Protein AF-A0A8T6SMQ5-F1 (afdb_monomer)

Nearest PDB structures (foldseek):
  8sev-assembly1_A  TM=4.549E-01  e=4.644E+00  Oryctolagus cuniculus
  7umz-assembly1_D  TM=4.324E-01  e=8.193E+00  Oryctolagus cuniculus
  4hvj-assembly1_A  TM=2.975E-01  e=5.352E+00  Mycobacterium tuberculosis H37Rv
  6skl-assembly1_X  TM=3.222E-01  e=7.632E+00  Saccharomyces cerevisiae S288C

Structure (mmCIF, N/CA/C/O backbone):
data_AF-A0A8T6SMQ5-F1
#
_entry.id   AF-A0A8T6SMQ5-F1
#
loop_
_atom_site.group_PDB
_atom_site.id
_atom_site.type_symbol
_atom_site.label_atom_id
_atom_site.label_alt_id
_atom_site.label_comp_id
_atom_site.label_asym_id
_atom_site.label_entity_id
_atom_site.label_seq_id
_atom_site.pdbx_PDB_ins_code
_atom_site.Cartn_x
_atom_site.Cartn_y
_atom_site.Cartn_z
_atom_site.occupancy
_atom_site.B_iso_or_equiv
_atom_site.auth_seq_id
_atom_site.auth_comp_id
_atom_site.auth_asym_id
_atom_site.auth_atom_id
_atom_site.pdbx_PDB_model_num
ATOM 1 N N . ARG A 1 1 ? -16.591 -11.316 -2.871 1.00 58.59 1 ARG A N 1
ATOM 2 C CA . ARG A 1 1 ? -15.171 -10.906 -2.789 1.00 58.59 1 ARG A CA 1
ATOM 3 C C . ARG A 1 1 ? -15.142 -9.397 -2.582 1.00 58.59 1 ARG A C 1
ATOM 5 O O . ARG A 1 1 ? -15.393 -8.683 -3.539 1.00 58.59 1 ARG A O 1
ATOM 12 N N . GLY A 1 2 ? -14.976 -8.941 -1.338 1.00 80.50 2 GLY A N 1
ATOM 13 C CA . GLY A 1 2 ? -14.920 -7.515 -0.971 1.00 80.50 2 GLY A CA 1
ATOM 14 C C . GLY A 1 2 ? -13.626 -7.115 -0.253 1.00 80.50 2 GLY A C 1
ATOM 15 O O . GLY A 1 2 ? -13.424 -5.935 -0.009 1.00 80.50 2 GLY A O 1
ATOM 16 N N . GLU A 1 3 ? -12.753 -8.084 0.039 1.00 87.31 3 GLU A N 1
ATOM 17 C CA . GLU A 1 3 ? -11.497 -7.903 0.782 1.00 87.31 3 GLU A CA 1
ATOM 18 C C . GLU A 1 3 ? -10.591 -6.858 0.130 1.00 87.31 3 GLU A C 1
ATOM 20 O O . GLU A 1 3 ? -10.238 -5.893 0.790 1.00 87.31 3 GLU A O 1
ATOM 25 N N . PHE A 1 4 ? -10.371 -6.924 -1.189 1.00 90.38 4 PHE A N 1
ATOM 26 C CA . PHE A 1 4 ? -9.569 -5.918 -1.898 1.00 90.38 4 PHE A CA 1
ATOM 27 C C . PHE A 1 4 ? -10.043 -4.472 -1.663 1.00 90.38 4 PHE A C 1
ATOM 29 O O . PHE A 1 4 ? -9.236 -3.593 -1.386 1.00 90.38 4 PHE A O 1
ATOM 36 N N . VAL A 1 5 ? -11.354 -4.215 -1.761 1.00 93.25 5 VAL A N 1
ATOM 37 C CA . VAL A 1 5 ? -11.906 -2.863 -1.566 1.00 93.25 5 VAL A CA 1
ATOM 38 C C . VAL A 1 5 ? -11.791 -2.441 -0.101 1.00 93.25 5 VAL A C 1
ATOM 40 O O . VAL A 1 5 ? -11.560 -1.269 0.181 1.00 93.25 5 VAL A O 1
ATOM 43 N N . THR A 1 6 ? -11.939 -3.375 0.835 1.00 93.38 6 THR A N 1
ATOM 44 C CA . THR A 1 6 ? -11.758 -3.106 2.265 1.00 93.38 6 THR A CA 1
ATOM 45 C C . THR A 1 6 ? -10.313 -2.726 2.575 1.00 93.38 6 THR A C 1
ATOM 47 O O . THR A 1 6 ? -10.089 -1.680 3.173 1.00 93.38 6 THR A O 1
ATOM 50 N N . GLU A 1 7 ? -9.343 -3.525 2.134 1.00 94.19 7 GLU A N 1
ATOM 51 C CA . GLU A 1 7 ? 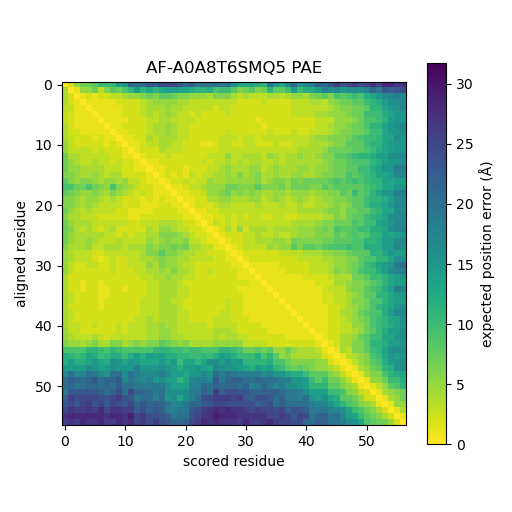-7.916 -3.286 2.383 1.00 94.19 7 GLU A CA 1
ATOM 52 C C . GLU A 1 7 ? -7.437 -1.992 1.714 1.00 94.19 7 GLU A C 1
ATOM 54 O O . GLU A 1 7 ? -6.798 -1.163 2.359 1.00 94.19 7 GLU A O 1
ATOM 59 N N . LEU A 1 8 ? -7.859 -1.745 0.466 1.00 92.94 8 LEU A N 1
ATOM 60 C CA . LEU A 1 8 ? -7.553 -0.513 -0.267 1.00 92.94 8 LEU A CA 1
ATOM 61 C C . LEU A 1 8 ? -8.021 0.753 0.465 1.00 92.94 8 LEU A C 1
ATOM 63 O O . LEU A 1 8 ? -7.340 1.771 0.421 1.00 92.94 8 LEU A O 1
ATOM 67 N N . ASN A 1 9 ? -9.187 0.708 1.114 1.00 92.88 9 ASN A N 1
ATOM 68 C CA . ASN A 1 9 ? -9.723 1.854 1.855 1.00 92.88 9 ASN A CA 1
ATOM 69 C C . ASN A 1 9 ? -9.071 2.040 3.235 1.00 92.88 9 ASN A C 1
ATOM 71 O O . ASN A 1 9 ? -9.230 3.097 3.848 1.00 92.88 9 ASN A O 1
ATOM 75 N N . VAL A 1 10 ? -8.399 1.011 3.752 1.00 93.19 10 VAL A N 1
ATOM 76 C CA . VAL A 1 10 ? -7.719 1.036 5.052 1.00 93.19 10 VAL A CA 1
ATOM 77 C C . VAL A 1 10 ? -6.279 1.528 4.914 1.00 93.19 10 VAL A C 1
ATOM 79 O O . VAL A 1 10 ? -5.802 2.229 5.811 1.00 93.19 10 VAL A O 1
ATOM 82 N N . GLU A 1 11 ? -5.618 1.184 3.807 1.00 92.69 11 GLU A N 1
ATOM 83 C CA . GLU A 1 11 ? -4.237 1.560 3.514 1.00 92.69 11 GLU A CA 1
ATOM 84 C C . GLU A 1 11 ? -4.044 3.084 3.487 1.00 92.69 11 GLU A C 1
ATOM 86 O O . GLU A 1 11 ? -4.877 3.832 2.964 1.00 92.69 11 GLU A O 1
ATOM 91 N N . ARG A 1 12 ? -2.939 3.568 4.065 1.00 92.75 12 ARG A N 1
ATOM 92 C CA . ARG A 1 12 ? -2.666 5.007 4.201 1.00 92.75 12 ARG A CA 1
ATOM 93 C C . ARG A 1 12 ? -1.339 5.356 3.567 1.00 92.75 12 ARG A C 1
ATOM 95 O O . ARG A 1 12 ? -0.368 4.629 3.721 1.00 92.75 12 ARG A O 1
ATOM 102 N N . PHE A 1 13 ? -1.277 6.515 2.919 1.00 92.19 13 PHE A N 1
ATOM 103 C CA . PHE A 1 13 ? -0.008 7.095 2.502 1.00 92.19 13 PHE A CA 1
ATOM 104 C C . PHE A 1 13 ? 0.387 8.243 3.433 1.00 92.19 13 PHE A C 1
ATOM 106 O O . PHE A 1 13 ? -0.450 9.025 3.887 1.00 92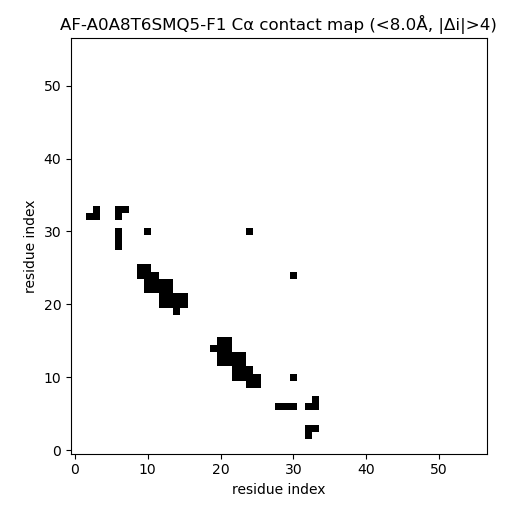.19 13 PHE A O 1
ATOM 113 N N . GLU A 1 14 ? 1.680 8.354 3.697 1.00 94.19 14 GLU A N 1
ATOM 114 C CA . GLU A 1 14 ? 2.281 9.391 4.521 1.00 94.19 14 GLU A CA 1
ATOM 115 C C . GLU A 1 14 ? 3.405 10.069 3.741 1.00 94.19 14 GLU A C 1
ATOM 117 O O . GLU A 1 14 ? 4.216 9.409 3.088 1.00 94.19 14 GLU A O 1
ATOM 122 N N . LEU A 1 15 ? 3.467 11.399 3.819 1.00 94.88 15 LEU A N 1
ATOM 123 C CA . LEU A 1 15 ? 4.575 12.166 3.261 1.00 94.88 15 LEU A CA 1
ATOM 124 C C . LEU A 1 15 ? 5.679 12.291 4.313 1.00 94.88 15 LEU A C 1
ATOM 126 O O . LEU A 1 15 ? 5.468 12.853 5.391 1.00 94.88 15 LE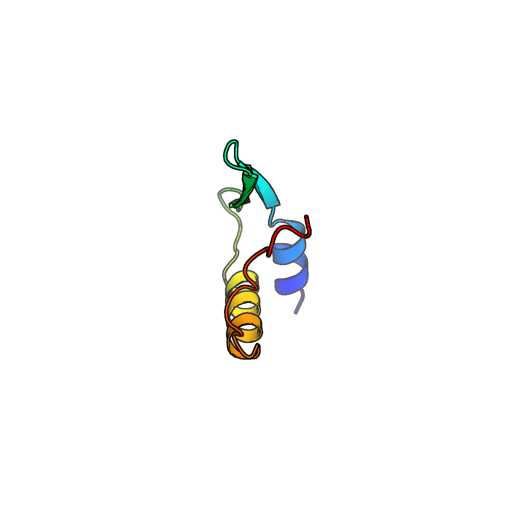U A O 1
ATOM 130 N N . ARG A 1 16 ? 6.868 11.779 4.000 1.00 92.44 16 ARG A N 1
ATOM 131 C CA . ARG A 1 16 ? 8.044 11.892 4.862 1.00 92.44 16 ARG A CA 1
ATOM 132 C C . ARG A 1 16 ? 8.725 13.250 4.691 1.00 92.44 16 ARG A C 1
ATOM 134 O O . ARG A 1 16 ? 8.520 13.972 3.719 1.00 92.44 16 ARG A O 1
ATOM 141 N N . LYS A 1 17 ? 9.574 13.605 5.662 1.00 92.81 17 LYS A N 1
ATOM 142 C CA . LYS A 1 17 ? 10.294 14.894 5.697 1.00 92.81 17 LYS A CA 1
ATOM 143 C C . LYS A 1 17 ? 11.260 15.093 4.526 1.00 92.81 17 LYS A C 1
ATOM 145 O O . LYS A 1 17 ? 11.580 16.230 4.204 1.00 92.81 17 LYS A O 1
ATOM 150 N N . ASP A 1 18 ? 11.731 14.004 3.931 1.00 93.38 18 ASP A N 1
ATOM 151 C CA . ASP A 1 18 ? 12.578 13.995 2.736 1.00 93.38 18 ASP A CA 1
ATOM 152 C C . ASP A 1 18 ? 11.770 14.114 1.430 1.00 93.38 18 ASP A C 1
ATOM 154 O O . ASP A 1 18 ? 12.351 14.124 0.350 1.00 93.38 18 ASP A O 1
ATOM 158 N N . GLY A 1 19 ? 10.440 14.220 1.522 1.00 90.06 19 GLY A N 1
ATOM 159 C CA . GLY A 1 19 ? 9.534 14.278 0.378 1.00 90.06 19 GLY A CA 1
ATOM 160 C C . GLY A 1 19 ? 9.158 12.909 -0.190 1.00 90.06 19 GLY A C 1
ATOM 161 O O . GLY A 1 19 ? 8.369 12.855 -1.130 1.00 90.06 19 GLY A O 1
ATOM 162 N N . SER A 1 20 ? 9.672 11.806 0.370 1.00 93.75 20 SER A N 1
ATOM 163 C CA . SER A 1 20 ? 9.285 10.460 -0.058 1.00 93.75 20 SER A CA 1
ATOM 164 C C . SER A 1 20 ? 7.894 10.080 0.455 1.00 93.75 20 SER A C 1
ATOM 166 O O . SER A 1 20 ? 7.449 10.530 1.515 1.00 93.75 20 SER A O 1
ATOM 168 N N . ILE A 1 21 ? 7.202 9.229 -0.300 1.00 94.00 21 ILE A N 1
ATOM 169 C CA . ILE A 1 21 ? 5.917 8.654 0.105 1.00 94.00 21 ILE A CA 1
ATOM 170 C C . ILE A 1 21 ? 6.176 7.328 0.826 1.00 94.00 21 ILE A C 1
ATOM 172 O O . ILE A 1 21 ? 6.991 6.511 0.396 1.00 94.00 21 ILE A O 1
ATOM 176 N N . ALA A 1 22 ? 5.470 7.118 1.930 1.00 93.12 22 ALA A N 1
ATOM 177 C CA . ALA A 1 22 ? 5.437 5.874 2.678 1.00 93.12 22 ALA A CA 1
ATOM 178 C C . ALA A 1 22 ? 4.016 5.325 2.705 1.00 93.12 22 ALA A C 1
ATOM 180 O O . ALA A 1 22 ? 3.080 6.105 2.839 1.00 93.12 22 ALA A O 1
ATOM 181 N N . PHE A 1 23 ? 3.866 4.007 2.646 1.00 92.62 23 PHE A N 1
ATOM 182 C CA . PHE A 1 23 ? 2.600 3.350 2.958 1.00 92.62 23 PHE A CA 1
ATOM 183 C C . PHE A 1 23 ? 2.609 2.867 4.410 1.00 92.62 23 PHE A C 1
ATOM 185 O O . PHE A 1 23 ? 3.664 2.491 4.933 1.00 92.62 23 PHE A O 1
ATOM 192 N N . ASN A 1 24 ? 1.457 2.951 5.069 1.00 90.19 24 ASN A N 1
ATOM 193 C CA . ASN A 1 24 ? 1.263 2.594 6.464 1.00 90.19 24 ASN A CA 1
ATOM 194 C C . ASN A 1 24 ? -0.082 1.885 6.642 1.00 90.19 24 ASN A C 1
ATOM 196 O O . ASN A 1 24 ? -1.152 2.487 6.490 1.00 90.19 24 ASN A O 1
ATOM 200 N N . HIS A 1 25 ? 0.005 0.634 7.077 1.00 89.75 25 HIS A N 1
ATOM 201 C CA . HIS A 1 25 ? -1.143 -0.198 7.370 1.00 89.75 25 HIS A CA 1
ATOM 202 C C . HIS A 1 25 ? -1.445 -0.226 8.882 1.00 89.75 25 HIS A C 1
ATOM 204 O O . HIS A 1 25 ? -0.541 -0.500 9.681 1.00 89.75 25 HIS A O 1
ATOM 210 N N . PRO A 1 26 ? -2.695 0.029 9.323 1.00 91.38 26 PRO A N 1
ATOM 211 C CA . PRO A 1 26 ? -3.071 -0.061 10.731 1.00 91.38 26 PRO A CA 1
ATOM 212 C C . PRO A 1 26 ? -2.810 -1.445 11.338 1.00 91.38 26 PRO A C 1
ATOM 214 O O . PRO A 1 26 ? -2.975 -2.485 10.707 1.00 91.38 26 PRO A O 1
ATOM 217 N N . GLN A 1 27 ? -2.429 -1.473 12.614 1.00 89.56 27 GLN A N 1
ATOM 218 C CA . GLN A 1 27 ? -2.192 -2.736 13.307 1.00 89.56 27 GLN A CA 1
ATOM 219 C C . GLN A 1 27 ? -3.499 -3.529 13.473 1.00 89.56 27 GLN A C 1
ATOM 221 O O . GLN A 1 27 ? -4.503 -2.986 13.934 1.00 89.56 27 GLN A O 1
ATOM 226 N N . GLY A 1 28 ? -3.462 -4.829 13.166 1.00 89.69 28 GLY A N 1
ATOM 227 C CA . GLY A 1 28 ? -4.604 -5.737 13.332 1.00 89.69 28 GLY A CA 1
ATOM 228 C C . GLY A 1 28 ? -5.543 -5.827 12.126 1.00 89.69 28 GLY A C 1
ATOM 229 O O . GLY A 1 28 ? -6.579 -6.482 12.230 1.00 89.69 28 GLY A O 1
ATOM 230 N N . THR A 1 29 ? -5.193 -5.202 11.000 1.00 90.12 29 THR A N 1
ATOM 231 C CA . THR A 1 29 ? -5.868 -5.375 9.706 1.00 90.12 29 THR A CA 1
ATOM 232 C C . THR A 1 29 ? -4.996 -6.174 8.725 1.00 90.12 29 THR A C 1
ATOM 234 O O . THR A 1 29 ? -3.822 -6.426 9.001 1.00 90.12 29 THR A O 1
ATOM 237 N N . HIS A 1 30 ? -5.607 -6.655 7.639 1.00 91.62 30 HIS A N 1
ATOM 238 C CA . HIS A 1 30 ? -4.947 -7.418 6.574 1.00 91.62 30 HIS A CA 1
ATOM 239 C C . HIS A 1 30 ? -4.618 -6.506 5.384 1.00 91.62 30 HIS A C 1
ATOM 241 O O . HIS A 1 30 ? -5.397 -5.599 5.090 1.00 91.62 30 HIS A O 1
ATOM 247 N N . ASP A 1 31 ? -3.495 -6.758 4.711 1.00 93.00 31 ASP A N 1
ATOM 248 C CA . ASP A 1 31 ? -3.002 -6.009 3.545 1.00 93.00 31 ASP A CA 1
ATOM 249 C C . ASP A 1 31 ? -2.493 -6.915 2.408 1.00 93.00 31 ASP A C 1
ATOM 251 O O . ASP A 1 31 ? -1.963 -6.436 1.402 1.00 93.00 31 ASP A O 1
ATOM 255 N N . ASP A 1 32 ? -2.623 -8.234 2.555 1.00 94.19 32 ASP A N 1
ATOM 256 C CA . ASP A 1 32 ? -2.035 -9.221 1.659 1.00 94.19 32 ASP A CA 1
ATOM 257 C C . ASP A 1 32 ? -2.696 -9.225 0.277 1.00 94.19 32 ASP A C 1
ATOM 259 O O . ASP A 1 32 ? -2.001 -9.361 -0.736 1.00 94.19 32 ASP A O 1
ATOM 263 N N . VAL A 1 33 ? -4.014 -9.008 0.198 1.00 94.50 33 VAL A N 1
ATOM 264 C CA . VAL A 1 33 ? -4.720 -8.900 -1.087 1.00 94.50 33 VAL A CA 1
ATOM 265 C C . VAL A 1 33 ? -4.364 -7.586 -1.774 1.00 94.50 33 VAL A C 1
ATOM 267 O O . VAL A 1 33 ? -4.133 -7.570 -2.987 1.00 94.50 33 VAL A O 1
ATOM 270 N N . TRP A 1 34 ? -4.284 -6.490 -1.021 1.00 93.38 34 TRP A N 1
ATOM 271 C CA . TRP A 1 34 ? -3.887 -5.191 -1.550 1.00 93.38 34 TRP A CA 1
ATOM 272 C C . TRP A 1 34 ? -2.461 -5.215 -2.117 1.00 93.38 34 TRP A C 1
ATOM 274 O O . TRP A 1 34 ? -2.262 -4.870 -3.287 1.00 93.38 34 TRP A O 1
ATOM 284 N N . TRP A 1 35 ? -1.481 -5.705 -1.350 1.00 94.12 35 TRP A N 1
ATOM 285 C CA . TRP A 1 35 ? -0.089 -5.784 -1.800 1.00 94.12 35 TRP A CA 1
ATOM 286 C C . TRP A 1 35 ? 0.112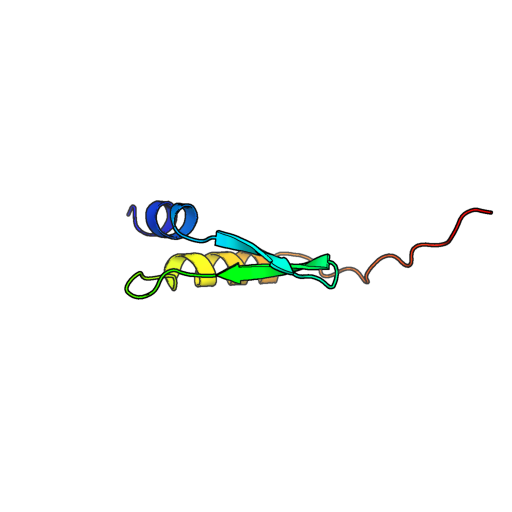 -6.769 -2.951 1.00 94.12 35 TRP A C 1
ATOM 288 O O . TRP A 1 35 ? 0.894 -6.483 -3.861 1.00 94.12 35 TRP A O 1
ATOM 298 N N . ALA A 1 36 ? -0.607 -7.896 -2.973 1.00 95.75 36 ALA A N 1
ATOM 299 C CA . ALA A 1 36 ? -0.555 -8.823 -4.103 1.00 95.75 36 ALA A CA 1
ATOM 300 C C . ALA A 1 36 ? -0.995 -8.146 -5.412 1.00 95.75 36 ALA A C 1
ATOM 302 O O . ALA A 1 36 ? -0.363 -8.334 -6.454 1.00 95.75 36 ALA A O 1
ATOM 303 N N . VAL A 1 37 ? -2.044 -7.317 -5.362 1.00 93.50 37 VAL A N 1
ATOM 304 C CA . VAL A 1 37 ? -2.510 -6.544 -6.523 1.00 93.50 37 VAL A CA 1
ATOM 305 C C . VAL A 1 37 ? -1.513 -5.448 -6.901 1.00 93.50 37 VAL A C 1
ATOM 307 O O . VAL A 1 37 ? -1.222 -5.287 -8.086 1.00 93.50 37 VAL A O 1
ATOM 310 N N . ALA A 1 38 ? -0.954 -4.727 -5.925 1.00 93.44 38 ALA A N 1
ATOM 311 C CA . ALA A 1 38 ? 0.054 -3.697 -6.175 1.00 93.44 38 ALA A CA 1
ATOM 312 C C . ALA A 1 38 ? 1.292 -4.272 -6.887 1.00 93.44 38 ALA A C 1
ATOM 314 O O . ALA A 1 38 ? 1.748 -3.715 -7.886 1.00 93.44 38 ALA A O 1
ATOM 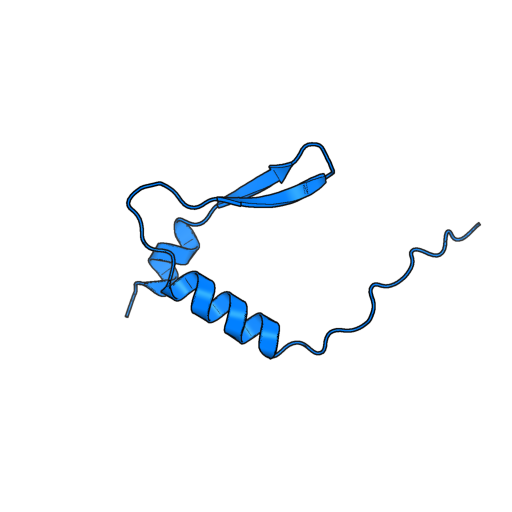315 N N . LEU A 1 39 ? 1.786 -5.428 -6.433 1.00 93.94 39 LEU A N 1
ATOM 316 C CA . LEU A 1 39 ? 2.905 -6.138 -7.057 1.00 93.94 39 LEU A CA 1
ATOM 317 C C . LEU A 1 39 ? 2.564 -6.649 -8.459 1.00 93.94 39 LEU A C 1
ATOM 319 O O . LEU A 1 39 ? 3.388 -6.540 -9.365 1.00 93.94 39 LEU A O 1
ATOM 323 N N . ALA A 1 40 ? 1.354 -7.181 -8.657 1.00 95.19 40 ALA A N 1
ATOM 324 C CA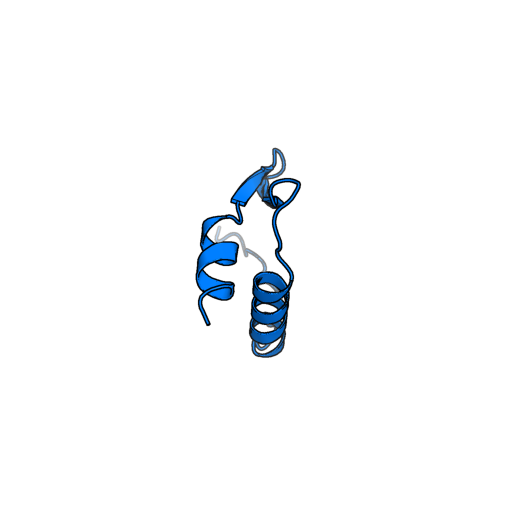 . ALA A 1 40 ? 0.905 -7.622 -9.973 1.00 95.19 40 ALA A CA 1
ATOM 325 C C . ALA A 1 40 ? 0.875 -6.457 -10.974 1.00 95.19 40 ALA A C 1
ATOM 327 O O . ALA A 1 40 ? 1.392 -6.598 -12.079 1.00 95.19 40 ALA A O 1
ATOM 328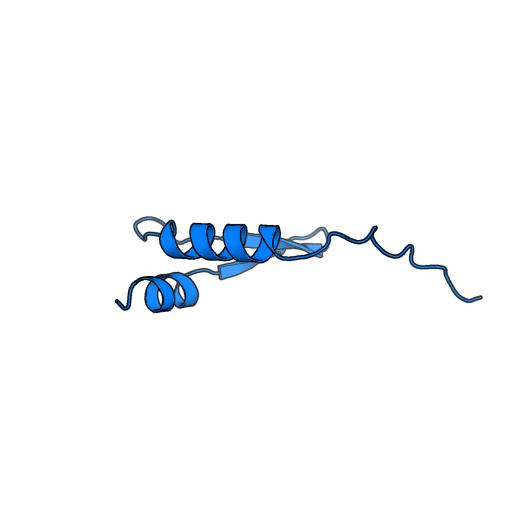 N N . LEU A 1 41 ? 0.333 -5.299 -10.577 1.00 92.50 41 LEU A N 1
ATOM 329 C CA . LEU A 1 41 ? 0.338 -4.088 -11.402 1.00 92.50 41 LEU A CA 1
ATOM 330 C C . LEU A 1 41 ? 1.761 -3.618 -11.691 1.00 92.50 41 LEU A C 1
ATOM 332 O O . LEU A 1 41 ? 2.085 -3.367 -12.849 1.00 92.50 41 LEU A O 1
ATOM 336 N N . TYR A 1 42 ? 2.618 -3.559 -10.672 1.00 90.62 42 TYR A N 1
ATOM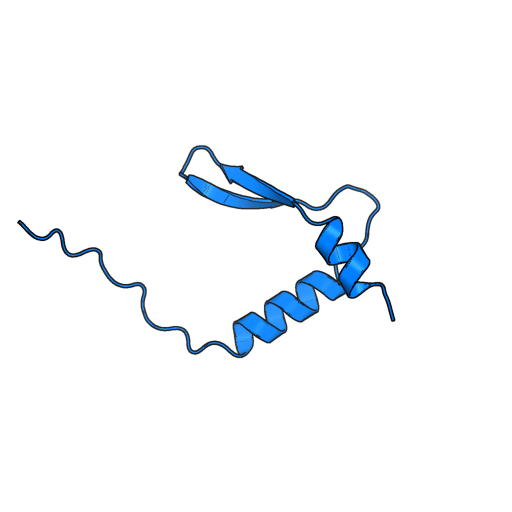 337 C CA . TYR A 1 42 ? 4.020 -3.180 -10.836 1.00 90.62 42 TYR A CA 1
ATOM 338 C C . TYR A 1 42 ? 4.736 -4.068 -11.861 1.00 90.62 42 TYR A C 1
ATOM 340 O O . TYR A 1 42 ? 5.419 -3.564 -12.745 1.00 90.62 42 TYR A O 1
ATOM 348 N N . ALA A 1 43 ? 4.499 -5.381 -11.820 1.00 93.31 43 ALA A N 1
ATOM 349 C CA . ALA A 1 43 ? 5.065 -6.327 -12.779 1.00 93.31 43 ALA A CA 1
ATOM 350 C C . ALA A 1 43 ? 4.520 -6.179 -14.214 1.00 93.31 43 ALA A C 1
ATOM 352 O O . ALA A 1 43 ? 5.110 -6.727 -15.143 1.00 93.31 43 ALA A O 1
ATOM 353 N N . THR A 1 44 ? 3.399 -5.475 -14.414 1.00 92.50 44 THR A N 1
ATOM 354 C CA . THR A 1 44 ? 2.836 -5.216 -15.753 1.00 92.50 44 THR A CA 1
ATOM 355 C C . THR A 1 44 ? 3.342 -3.930 -16.399 1.00 92.50 44 THR A C 1
ATOM 357 O O . THR A 1 44 ? 3.085 -3.708 -17.582 1.00 92.50 44 THR A O 1
ATOM 360 N N . VAL A 1 45 ? 4.047 -3.082 -15.647 1.00 85.69 45 VAL A N 1
ATOM 361 C CA . VAL A 1 45 ? 4.569 -1.812 -16.151 1.00 85.69 45 VAL A CA 1
ATOM 362 C C . VAL A 1 45 ? 5.959 -2.029 -16.743 1.00 85.69 45 VAL A C 1
ATOM 364 O O . VAL A 1 45 ? 6.837 -2.614 -16.110 1.00 85.69 45 VAL A O 1
ATOM 367 N N . GLU A 1 46 ? 6.172 -1.534 -17.963 1.00 82.75 46 GLU A N 1
ATOM 368 C CA . GLU A 1 46 ? 7.514 -1.419 -18.529 1.00 82.75 46 GLU A CA 1
ATOM 369 C C . GLU A 1 46 ? 8.270 -0.328 -17.765 1.00 82.75 46 GLU A C 1
ATOM 371 O O . GLU A 1 46 ? 7.922 0.854 -17.821 1.00 82.75 46 GLU A O 1
ATOM 376 N N . MET A 1 47 ? 9.277 -0.738 -16.997 1.00 78.62 47 MET A N 1
ATOM 377 C CA . MET A 1 47 ? 10.080 0.173 -16.191 1.00 78.62 47 MET A CA 1
ATOM 378 C C . MET A 1 47 ? 11.030 0.950 -17.103 1.00 78.62 47 MET A C 1
ATOM 380 O O . MET A 1 47 ? 12.079 0.447 -17.501 1.00 78.62 47 MET A O 1
ATOM 384 N N . VAL A 1 48 ? 10.642 2.175 -17.447 1.00 79.50 48 VAL A N 1
ATOM 385 C CA . VAL A 1 48 ? 11.495 3.129 -18.163 1.00 79.50 48 VAL A CA 1
ATOM 386 C C . VAL A 1 48 ? 12.425 3.813 -17.157 1.00 79.50 48 VAL A C 1
ATOM 388 O O . VAL A 1 48 ? 12.012 4.070 -16.025 1.00 79.50 48 VAL A O 1
ATOM 391 N N . GLU A 1 49 ? 13.672 4.098 -17.545 1.00 78.56 49 GLU A N 1
ATOM 392 C CA . GLU A 1 49 ? 14.594 4.871 -16.701 1.00 78.56 49 GLU A CA 1
ATOM 393 C C . GLU A 1 49 ? 13.965 6.209 -16.293 1.00 78.56 49 GLU A C 1
ATOM 395 O O . GLU A 1 49 ? 13.298 6.874 -17.092 1.00 78.56 49 GLU A O 1
ATOM 400 N N . GLU A 1 50 ? 14.158 6.582 -15.026 1.00 71.19 50 GLU A N 1
ATOM 401 C CA . GLU A 1 50 ? 13.644 7.834 -14.483 1.00 71.19 50 GLU A CA 1
ATOM 402 C C . GLU A 1 50 ? 14.197 9.006 -15.300 1.00 71.19 50 GLU A C 1
ATOM 404 O O . GLU A 1 50 ? 15.408 9.150 -15.466 1.00 71.19 50 GLU A O 1
ATOM 409 N N . ALA A 1 51 ? 13.302 9.829 -15.852 1.00 70.06 51 ALA A N 1
ATOM 410 C CA . ALA A 1 51 ? 13.701 10.951 -16.684 1.00 70.06 51 ALA A CA 1
ATOM 411 C C . ALA A 1 51 ? 14.533 11.936 -15.853 1.00 70.06 51 ALA A C 1
ATOM 413 O O . ALA A 1 51 ? 14.019 12.559 -14.920 1.00 70.06 51 ALA A O 1
ATOM 414 N N . GLU A 1 52 ? 15.809 12.106 -16.207 1.00 70.25 52 GLU A N 1
ATOM 415 C CA . GLU A 1 52 ? 16.633 13.146 -15.604 1.00 70.25 52 GLU A CA 1
ATOM 416 C C . GLU A 1 52 ? 15.968 14.504 -15.852 1.00 70.25 52 GLU A C 1
ATOM 418 O O . GLU A 1 52 ? 15.705 14.900 -16.992 1.00 70.25 52 GLU A O 1
ATOM 423 N N . LEU A 1 53 ? 15.681 15.229 -14.769 1.00 69.50 53 LEU A N 1
ATOM 424 C CA . LEU A 1 53 ? 15.211 16.606 -14.842 1.00 69.50 53 LEU A CA 1
ATOM 425 C C . LEU A 1 53 ? 16.329 17.473 -15.430 1.00 69.50 53 LEU A C 1
ATOM 427 O O . LEU A 1 53 ? 17.141 18.052 -14.705 1.00 69.50 53 LEU A O 1
ATOM 431 N N . VAL A 1 54 ? 16.372 17.583 -16.756 1.00 70.44 54 VAL A N 1
ATOM 432 C CA . VAL A 1 54 ? 17.258 18.528 -17.430 1.00 70.44 54 VAL A CA 1
ATOM 433 C C . VAL A 1 54 ? 16.723 19.923 -17.124 1.00 70.44 54 VAL A C 1
ATOM 435 O O . VAL A 1 54 ? 15.679 20.329 -17.635 1.00 70.44 54 VAL A O 1
ATOM 438 N N . ARG A 1 55 ? 17.415 20.663 -16.247 1.00 64.88 55 ARG A N 1
ATOM 439 C CA . ARG A 1 55 ? 17.140 22.088 -16.022 1.00 64.88 55 ARG A CA 1
ATOM 440 C C . ARG A 1 55 ? 17.214 22.808 -17.369 1.00 64.88 55 ARG A C 1
ATOM 442 O O . ARG A 1 55 ? 18.301 22.984 -17.913 1.00 64.88 55 ARG A O 1
ATOM 449 N N . ALA A 1 56 ? 16.063 23.220 -17.893 1.00 58.88 56 ALA A N 1
ATOM 450 C CA . ALA A 1 56 ? 16.010 24.196 -18.967 1.00 58.88 56 ALA A CA 1
ATOM 451 C C . ALA A 1 56 ? 16.497 25.534 -18.391 1.00 58.88 56 ALA A C 1
ATOM 453 O O . ALA A 1 56 ? 15.905 26.049 -17.440 1.00 58.88 56 ALA A O 1
ATOM 454 N N . TYR A 1 57 ? 17.634 26.004 -18.907 1.00 58.06 57 TYR A N 1
ATOM 455 C CA . TYR A 1 57 ? 18.180 27.335 -18.642 1.00 58.06 57 TYR A CA 1
ATOM 456 C C . TYR A 1 57 ? 17.312 28.422 -19.274 1.00 58.06 57 TYR A C 1
ATOM 458 O O . TYR A 1 57 ? 16.775 28.172 -20.379 1.00 58.06 57 TYR A O 1
#

Secondary structure (DSSP, 8-sta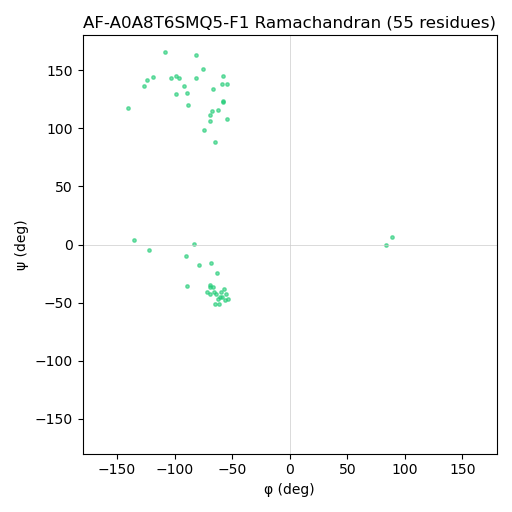te):
--HHHHHHHH-EEEE-TTS-EEEEPPTTS--HHHHHHHHHHHHHS--PPP-------

Sequence (57 aa):
RGEFVTELNVERFELRKDGSIAFNHPQGTHDDVWWAVALALYATVEMVEEAELVRAY

Mean predicted aligned error: 7.36 Å

Solvent-accessible surface area (backbone atoms only — not comparable to full-atom values): 3826 Å² total; per-residue (Å²): 140,58,62,53,65,52,26,58,72,59,52,37,78,43,80,45,97,88,71,48,81,42,80,50,71,62,90,93,66,72,52,65,64,38,51,53,49,53,52,53,54,57,74,69,52,84,86,69,80,81,80,76,83,73,79,82,127

pLDDT: mean 87.12, std 10.28, range [58.06, 95.75]

Radius of gyration: 15.8 Å; Cα contacts (8 Å, |Δi|>4): 33; chains: 1; bounding box: 33×38×32 Å

Foldseek 3Di:
DCLQVVLVVQKDWDQDPVRDIDIDHDPPHDCVSVVVVVVVVVVVDDDDPDDPPDPDD